Protein AF-A0A2N6DYD3-F1 (afdb_monomer)

Secondary structure (DSSP, 8-state):
---HHHHHHHTT-EEEETTTTEEE----TTHHHHHHHHTT--HHHHHHHHHHSTTHHHHHHHHHT-S-EEE--HHHHHHSPBSTT-----------THHHHHHHHH-

Sequence (107 aa):
MVVIGEALAKQGYCRISLRKNIVARIDVENWAEVLAQHFDKTLHEMFTAIRENPGLYEDLFRRDWSKDHLVVSLTTARTVPSSFQCTVGYEEKEANDFDSELVKVIE

Radius of gyration: 14.42 Å; Cα contacts (8 Å, |Δi|>4): 155; chains: 1; bounding box: 32×21×40 Å

Nearest PDB structures (foldseek):
  4d2w-assembly1_D  TM=6.574E-01  e=6.904E+00  Homo sapiens
  5mag-assembly1_A  TM=6.667E-01  e=9.515E+00  Homo sapiens
  5maf-assembly1_A  TM=6.445E-01  e=7.849E+00  Homo sapiens

Solvent-accessible surface area (backbone atoms only — not comparable to full-atom values): 5971 Å² total; per-residue (Å²): 138,84,66,61,18,57,56,39,36,74,46,48,28,18,25,73,35,94,85,72,18,29,31,20,18,42,73,47,85,60,49,61,53,57,49,9,63,72,70,77,42,53,60,68,57,36,53,50,50,40,68,76,39,61,9,52,57,46,32,49,40,29,71,78,66,36,81,53,61,47,82,49,54,66,74,42,38,68,55,22,51,58,19,74,63,30,65,70,59,58,54,75,74,74,93,55,78,57,63,70,54,55,59,66,71,74,107

Foldseek 3Di:
DDCQQVLCQVQQWAQLDLPQQKTFHQADPCLLVVVCVVVVHDSVVSVVVCVVQALPSRSVCRPPPTPGMDRDDSVSNVSHHHSRNDNRHDDDGPPDCVVVVVVVVVD

pLDDT: mean 82.95, std 14.62, range [38.28, 96.25]

Mean predicted aligned error: 6.75 Å

Structure (mmCIF, N/CA/C/O backbone):
data_AF-A0A2N6DYD3-F1
#
_entry.id   AF-A0A2N6DYD3-F1
#
loop_
_atom_site.group_PDB
_atom_site.id
_atom_site.type_symbol
_atom_site.label_atom_id
_atom_site.label_alt_id
_atom_site.label_comp_id
_atom_site.label_asym_id
_atom_site.label_entity_id
_atom_site.label_seq_id
_atom_site.pdbx_PDB_ins_code
_atom_site.Cartn_x
_atom_site.Cartn_y
_atom_site.Cartn_z
_atom_site.occupancy
_atom_site.B_iso_or_equiv
_atom_site.auth_seq_id
_atom_site.auth_comp_id
_atom_site.auth_asym_id
_atom_site.auth_atom_id
_atom_site.pdbx_PDB_model_num
ATOM 1 N N . MET A 1 1 ? 16.845 6.051 -20.475 1.00 44.31 1 MET A N 1
ATOM 2 C CA . MET A 1 1 ? 17.080 4.642 -20.079 1.00 44.31 1 MET A CA 1
ATOM 3 C C . MET A 1 1 ? 17.497 4.665 -18.607 1.00 44.31 1 MET A C 1
ATOM 5 O O . MET A 1 1 ? 18.553 5.209 -18.351 1.00 44.31 1 MET A O 1
ATOM 9 N N . VAL A 1 2 ? 16.751 4.277 -17.568 1.00 52.09 2 VAL A N 1
ATOM 10 C CA . VAL A 1 2 ? 15.476 3.567 -17.346 1.00 52.09 2 VAL A CA 1
ATOM 11 C C . VAL A 1 2 ? 14.560 4.517 -16.553 1.00 52.09 2 VAL A C 1
ATOM 13 O O . VAL A 1 2 ? 14.866 4.827 -15.411 1.00 52.09 2 VAL A O 1
ATOM 16 N N . VAL A 1 3 ? 13.467 4.993 -17.162 1.00 57.69 3 VAL A N 1
ATOM 17 C CA . VAL A 1 3 ? 12.541 6.008 -16.589 1.00 57.69 3 VAL A CA 1
ATOM 18 C C . VAL A 1 3 ? 11.225 5.368 -16.096 1.00 57.69 3 VAL A C 1
ATOM 20 O O . VAL A 1 3 ? 10.321 6.038 -15.616 1.00 57.69 3 VAL A O 1
ATOM 23 N N . ILE A 1 4 ? 11.116 4.037 -16.154 1.00 76.94 4 ILE A N 1
ATOM 24 C CA . ILE A 1 4 ? 9.862 3.327 -15.855 1.00 76.94 4 ILE A CA 1
ATOM 25 C C . ILE A 1 4 ? 9.533 3.364 -14.355 1.00 76.94 4 ILE A C 1
ATOM 27 O O . ILE A 1 4 ? 8.397 3.628 -13.983 1.00 76.94 4 ILE A O 1
ATOM 31 N N . GLY A 1 5 ? 10.514 3.135 -13.474 1.00 78.38 5 GLY A N 1
ATOM 32 C CA . GLY A 1 5 ? 10.239 3.088 -12.032 1.00 78.38 5 GLY A CA 1
ATOM 33 C C . GLY A 1 5 ? 9.886 4.446 -11.425 1.00 78.38 5 GLY A C 1
ATOM 34 O O . GLY A 1 5 ? 9.020 4.515 -10.563 1.00 78.38 5 GLY A O 1
ATOM 35 N N . GLU A 1 6 ? 10.480 5.535 -11.914 1.00 82.50 6 GLU A N 1
ATOM 36 C CA . GLU A 1 6 ? 10.101 6.889 -11.488 1.00 82.50 6 GLU A CA 1
ATOM 37 C C . GLU A 1 6 ? 8.680 7.244 -11.941 1.00 82.50 6 GLU A C 1
ATOM 39 O O . GLU A 1 6 ? 7.926 7.837 -11.174 1.00 82.50 6 GLU A O 1
ATOM 44 N N . ALA A 1 7 ? 8.289 6.850 -13.159 1.00 82.81 7 ALA A N 1
ATOM 45 C CA . ALA A 1 7 ? 6.924 7.038 -13.648 1.00 82.81 7 ALA A CA 1
ATOM 46 C C . ALA A 1 7 ? 5.907 6.246 -12.809 1.00 82.81 7 ALA A C 1
ATOM 48 O O . ALA A 1 7 ? 4.894 6.798 -12.391 1.00 82.81 7 ALA A O 1
ATOM 49 N N . LEU A 1 8 ? 6.216 4.986 -12.485 1.00 85.94 8 LEU A N 1
ATOM 50 C CA . LEU A 1 8 ? 5.402 4.161 -11.587 1.00 85.94 8 LEU A CA 1
ATOM 51 C C . LEU A 1 8 ? 5.299 4.780 -10.183 1.00 85.94 8 LEU A C 1
ATOM 53 O O . LEU A 1 8 ? 4.211 4.853 -9.620 1.00 85.94 8 LEU A O 1
ATOM 57 N N . ALA A 1 9 ? 6.405 5.287 -9.634 1.00 86.19 9 ALA A N 1
ATOM 58 C CA . ALA A 1 9 ? 6.411 5.939 -8.326 1.00 86.19 9 ALA A CA 1
ATOM 59 C C . ALA A 1 9 ? 5.503 7.180 -8.286 1.00 86.19 9 ALA A C 1
ATOM 61 O O . ALA A 1 9 ? 4.795 7.383 -7.303 1.00 86.19 9 ALA A O 1
ATOM 62 N N . LYS A 1 10 ? 5.474 7.981 -9.362 1.00 84.38 10 LYS A N 1
ATOM 63 C CA . LYS A 1 10 ? 4.569 9.140 -9.485 1.00 84.38 10 LYS A CA 1
ATOM 64 C C . LYS A 1 10 ? 3.093 8.753 -9.496 1.00 84.38 10 LYS A C 1
ATOM 66 O O . LYS A 1 10 ? 2.266 9.541 -9.068 1.00 84.38 10 LYS A O 1
ATOM 71 N N . GLN A 1 11 ? 2.772 7.546 -9.949 1.00 83.88 11 GLN A N 1
ATOM 72 C CA . GLN A 1 11 ? 1.410 7.011 -9.926 1.00 83.88 11 GLN A CA 1
ATOM 73 C C . GLN A 1 11 ? 1.072 6.296 -8.605 1.00 83.88 11 GLN A C 1
ATOM 75 O O . GLN A 1 11 ? 0.062 5.603 -8.525 1.00 83.88 11 GLN A O 1
ATOM 80 N N . GLY A 1 12 ? 1.920 6.406 -7.578 1.00 87.50 12 GLY A N 1
ATOM 81 C CA . GLY A 1 12 ? 1.682 5.799 -6.267 1.00 87.50 12 GLY A CA 1
ATOM 82 C C . GLY A 1 12 ? 2.075 4.321 -6.159 1.00 87.50 12 GLY A C 1
ATOM 83 O O . GLY A 1 12 ? 1.832 3.701 -5.119 1.00 87.50 12 GLY A O 1
ATOM 84 N N . TYR A 1 13 ? 2.710 3.732 -7.182 1.00 90.81 13 TYR A N 1
ATOM 85 C CA . TYR A 1 13 ? 3.239 2.373 -7.062 1.00 90.81 13 TYR A CA 1
ATOM 86 C C . TYR A 1 13 ? 4.437 2.337 -6.117 1.00 90.81 13 TYR A C 1
ATOM 88 O O . TYR A 1 13 ? 5.381 3.121 -6.218 1.00 90.81 13 TYR A O 1
ATOM 96 N N . CYS A 1 14 ? 4.429 1.340 -5.244 1.00 91.69 14 CYS A N 1
ATOM 97 C CA . CYS A 1 14 ? 5.499 1.043 -4.313 1.00 91.69 14 CYS A CA 1
ATOM 98 C C . CYS A 1 14 ? 5.908 -0.425 -4.429 1.00 91.69 14 CYS A C 1
ATOM 100 O O . CYS A 1 14 ? 5.083 -1.313 -4.643 1.00 91.69 14 CYS A O 1
ATOM 102 N N . ARG A 1 15 ? 7.194 -0.719 -4.253 1.00 91.50 15 ARG A N 1
ATOM 103 C CA . ARG A 1 15 ? 7.713 -2.086 -4.261 1.00 91.50 15 ARG A CA 1
ATOM 104 C C . ARG A 1 15 ? 7.337 -2.812 -2.972 1.00 91.50 15 ARG A C 1
ATOM 106 O O . ARG A 1 15 ? 7.918 -2.527 -1.926 1.00 91.50 15 ARG A O 1
ATOM 113 N N . ILE A 1 16 ? 6.489 -3.834 -3.097 1.00 89.62 16 ILE A N 1
ATOM 114 C CA . ILE A 1 16 ? 6.040 -4.691 -1.985 1.00 89.62 16 ILE A CA 1
ATOM 115 C C . ILE A 1 16 ? 6.955 -5.890 -1.713 1.00 89.62 16 ILE A C 1
ATOM 117 O O . ILE A 1 16 ? 6.929 -6.484 -0.635 1.00 89.62 16 ILE A O 1
ATOM 121 N N . SER A 1 17 ? 7.802 -6.269 -2.676 1.00 78.81 17 SER A N 1
ATOM 122 C CA . SER A 1 17 ? 8.747 -7.373 -2.497 1.00 78.81 17 SER A CA 1
ATOM 123 C C . SER A 1 17 ? 10.061 -7.149 -3.232 1.00 78.81 17 SER A C 1
ATOM 125 O O . SER A 1 17 ? 10.092 -6.975 -4.448 1.00 78.81 17 SER A O 1
ATOM 127 N N . LEU A 1 18 ? 11.169 -7.266 -2.495 1.00 66.19 18 LEU A N 1
ATOM 128 C CA . LEU A 1 18 ? 12.525 -7.302 -3.054 1.00 66.19 18 LEU A CA 1
ATOM 129 C C . LEU A 1 18 ? 12.819 -8.577 -3.854 1.00 66.19 18 LEU A C 1
ATOM 131 O O . LEU A 1 18 ? 13.722 -8.575 -4.683 1.00 66.19 18 LEU A O 1
ATOM 135 N N . ARG A 1 19 ? 12.101 -9.674 -3.572 1.00 70.94 19 ARG A N 1
ATOM 136 C CA . ARG A 1 19 ? 12.358 -10.989 -4.182 1.00 70.94 19 ARG A CA 1
ATOM 137 C C . ARG A 1 19 ? 11.456 -11.278 -5.372 1.00 70.94 19 ARG A C 1
ATOM 139 O O . ARG A 1 19 ? 11.879 -11.974 -6.284 1.00 70.94 19 ARG A O 1
ATOM 146 N N . LYS A 1 20 ? 10.218 -10.778 -5.345 1.00 69.62 20 LYS A N 1
ATOM 147 C CA . LYS A 1 20 ? 9.213 -11.068 -6.376 1.00 69.62 20 LYS A CA 1
ATOM 148 C C . LYS A 1 20 ? 9.130 -9.998 -7.473 1.00 69.62 20 LYS A C 1
ATOM 150 O O . LYS A 1 20 ? 8.376 -10.182 -8.414 1.00 69.62 20 LYS A O 1
ATOM 155 N N . ASN A 1 21 ? 9.904 -8.910 -7.365 1.00 85.06 21 ASN A N 1
ATOM 156 C CA . ASN A 1 21 ? 9.878 -7.765 -8.289 1.00 85.06 21 ASN A CA 1
ATOM 157 C C . ASN A 1 21 ? 8.458 -7.223 -8.538 1.00 85.06 21 ASN A C 1
ATOM 159 O O . ASN A 1 21 ? 8.115 -6.850 -9.657 1.00 85.06 21 ASN A O 1
ATOM 163 N N . ILE A 1 22 ? 7.635 -7.207 -7.486 1.00 89.00 22 ILE A N 1
ATOM 164 C CA . ILE A 1 22 ? 6.248 -6.741 -7.553 1.00 89.00 22 ILE A CA 1
ATOM 165 C C . ILE A 1 22 ? 6.182 -5.317 -7.020 1.00 89.00 22 ILE A C 1
ATOM 167 O O . ILE A 1 22 ? 6.724 -5.020 -5.945 1.00 89.00 22 ILE A O 1
ATOM 171 N N . VAL A 1 23 ? 5.490 -4.467 -7.766 1.00 91.12 23 VAL A N 1
ATOM 172 C CA . VAL A 1 23 ? 5.098 -3.123 -7.352 1.00 91.12 23 VAL A CA 1
ATOM 173 C C . VAL A 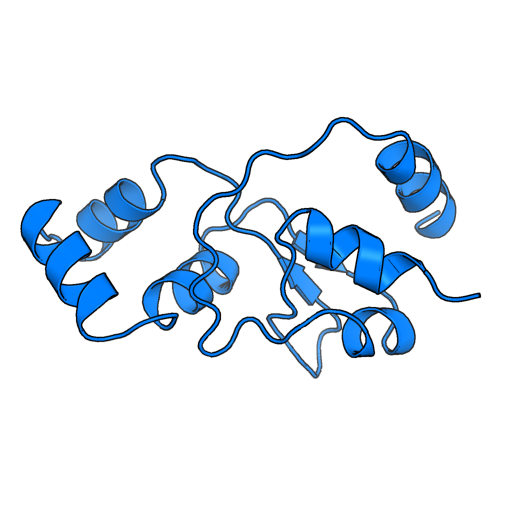1 23 ? 3.577 -3.043 -7.314 1.00 91.12 23 VAL A C 1
ATOM 175 O O . VAL A 1 23 ? 2.917 -3.633 -8.161 1.00 91.12 23 VAL A O 1
ATOM 178 N N . ALA A 1 24 ? 3.023 -2.359 -6.323 1.00 92.19 24 ALA A N 1
ATOM 179 C CA . ALA A 1 24 ? 1.583 -2.214 -6.138 1.00 92.19 24 ALA A CA 1
ATOM 180 C C . ALA A 1 24 ? 1.265 -0.823 -5.591 1.00 92.19 24 ALA A C 1
ATOM 182 O O . ALA A 1 24 ? 2.101 -0.213 -4.919 1.00 92.19 24 ALA A O 1
ATOM 183 N N . ARG A 1 25 ? 0.062 -0.329 -5.869 1.00 92.56 25 ARG A N 1
ATOM 184 C CA . ARG A 1 25 ? -0.468 0.932 -5.324 1.00 92.56 25 ARG A CA 1
ATOM 185 C C . ARG A 1 25 ? -1.628 0.655 -4.373 1.00 92.56 25 ARG A C 1
ATOM 187 O O . ARG A 1 25 ? -2.081 -0.480 -4.262 1.00 92.56 25 ARG A O 1
ATOM 194 N N . ILE A 1 26 ? -2.135 1.689 -3.718 1.00 93.88 26 ILE A N 1
ATOM 195 C CA . ILE A 1 26 ? -3.501 1.653 -3.190 1.00 93.88 26 ILE A CA 1
ATOM 196 C C . ILE A 1 26 ? -4.414 2.095 -4.337 1.00 93.88 26 ILE A C 1
ATOM 198 O O . ILE A 1 26 ? -4.227 3.170 -4.902 1.00 93.88 26 ILE A O 1
ATOM 202 N N . ASP A 1 27 ? -5.322 1.216 -4.741 1.00 91.00 27 ASP A N 1
ATOM 203 C CA . ASP A 1 27 ? -6.116 1.308 -5.973 1.00 91.00 27 ASP A CA 1
ATOM 204 C C . ASP A 1 27 ? -7.572 1.719 -5.737 1.00 91.00 27 ASP A C 1
ATOM 206 O O . ASP A 1 27 ? -8.316 1.926 -6.692 1.00 91.00 2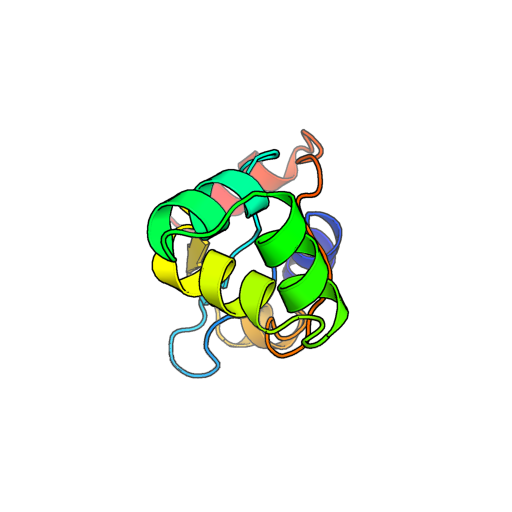7 ASP A O 1
ATOM 210 N N . VAL A 1 28 ? -7.979 1.870 -4.476 1.00 92.56 28 VAL A N 1
ATOM 211 C CA . VAL A 1 28 ? -9.335 2.275 -4.093 1.00 92.56 28 VAL A CA 1
ATOM 212 C C . VAL A 1 28 ? -9.314 3.400 -3.059 1.00 92.56 28 VAL A C 1
ATOM 214 O O . VAL A 1 28 ? -8.560 3.358 -2.086 1.00 92.56 28 VAL A O 1
ATOM 217 N N . GLU A 1 29 ? -10.177 4.399 -3.247 1.00 91.88 29 GLU A N 1
ATOM 218 C CA . GLU A 1 29 ? -10.300 5.561 -2.351 1.00 91.88 29 GLU A CA 1
ATOM 219 C C . GLU A 1 29 ? -10.687 5.160 -0.927 1.00 91.88 29 GLU A C 1
ATOM 221 O O . GLU A 1 29 ? -10.145 5.672 0.052 1.00 91.88 29 GLU A O 1
ATOM 226 N N . ASN A 1 30 ? -11.588 4.188 -0.803 1.00 93.31 30 ASN A N 1
ATOM 227 C CA . ASN A 1 30 ? -12.122 3.732 0.472 1.00 93.31 30 ASN A CA 1
ATOM 228 C C . ASN A 1 30 ? -11.286 2.618 1.129 1.00 93.31 30 ASN A C 1
ATOM 230 O O . ASN A 1 30 ? -11.801 1.845 1.936 1.00 93.31 30 ASN A O 1
ATOM 234 N N . TRP A 1 31 ? -9.988 2.530 0.824 1.00 94.81 31 TRP A N 1
ATOM 235 C CA . TRP A 1 31 ? -9.083 1.508 1.368 1.00 94.81 31 TRP A CA 1
ATOM 236 C C . TRP A 1 31 ? -9.102 1.437 2.905 1.00 94.81 31 TRP A C 1
ATOM 238 O O . TRP A 1 31 ? -9.087 0.348 3.478 1.00 94.81 31 TRP A O 1
ATOM 248 N N . ALA A 1 32 ? -9.205 2.583 3.587 1.00 93.62 32 ALA A N 1
ATOM 249 C CA . ALA A 1 32 ? -9.313 2.634 5.043 1.00 93.62 32 ALA A CA 1
ATOM 250 C C . ALA A 1 32 ? -10.618 1.996 5.553 1.00 93.62 32 ALA A C 1
ATOM 252 O O . ALA A 1 32 ? -10.619 1.372 6.612 1.00 93.62 32 ALA A O 1
ATOM 253 N N . GLU A 1 33 ? -11.715 2.094 4.795 1.00 94.31 33 GLU A N 1
ATOM 254 C CA . GLU A 1 33 ? -12.975 1.423 5.130 1.00 94.31 33 GLU A CA 1
ATOM 255 C C . GLU A 1 33 ? -12.865 -0.089 4.962 1.00 94.31 33 GLU A C 1
ATOM 257 O O . GLU A 1 33 ? -13.327 -0.838 5.821 1.00 94.31 33 GLU A O 1
ATOM 262 N N . VAL A 1 34 ? -12.200 -0.539 3.894 1.00 94.00 34 VAL A N 1
ATOM 263 C CA . VAL A 1 34 ? -11.925 -1.964 3.661 1.00 94.00 34 VAL A CA 1
ATOM 264 C C . VAL A 1 34 ? -11.114 -2.546 4.821 1.00 94.00 34 VAL A C 1
ATOM 266 O O . VAL A 1 34 ? -11.446 -3.615 5.335 1.00 94.00 34 VAL A O 1
ATOM 269 N N . LEU A 1 35 ? -10.089 -1.825 5.286 1.00 94.00 35 LEU A N 1
ATOM 270 C CA . LEU A 1 35 ? -9.303 -2.236 6.450 1.00 94.00 35 LEU A CA 1
ATOM 271 C C . LEU A 1 35 ? -10.134 -2.243 7.734 1.00 94.00 35 LEU A C 1
ATOM 273 O O . LEU A 1 35 ? -10.047 -3.196 8.504 1.00 94.00 35 LEU A O 1
ATOM 277 N N . ALA A 1 36 ? -10.953 -1.216 7.962 1.00 95.12 36 ALA A N 1
ATOM 278 C CA . ALA A 1 36 ? -11.813 -1.140 9.138 1.00 95.12 36 ALA A CA 1
ATOM 279 C C . ALA A 1 36 ? -12.778 -2.333 9.209 1.00 95.12 36 ALA A C 1
ATOM 281 O O . ALA A 1 36 ? -12.877 -2.980 10.248 1.00 95.12 36 ALA A O 1
ATOM 282 N N . GLN A 1 37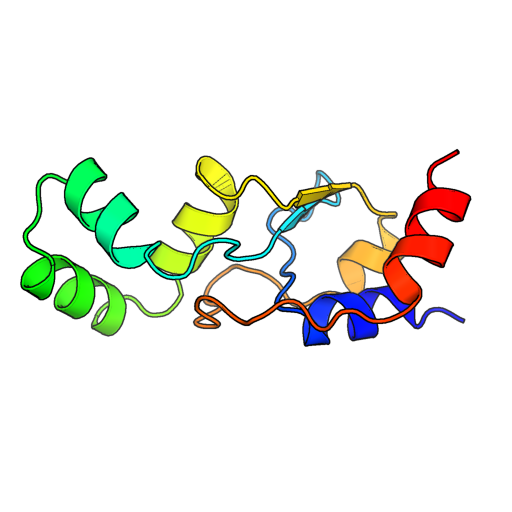 ? -13.406 -2.688 8.083 1.00 94.19 37 GLN A N 1
ATOM 283 C CA . GLN A 1 37 ? -14.261 -3.874 7.979 1.00 94.19 37 GLN A CA 1
ATOM 284 C C . GLN A 1 37 ? -13.482 -5.168 8.237 1.00 94.19 37 GLN A C 1
ATOM 286 O O . GLN A 1 37 ? -13.979 -6.054 8.926 1.00 94.19 37 GLN A O 1
ATOM 291 N N . HIS A 1 38 ? -12.260 -5.286 7.711 1.00 94.00 38 HIS A N 1
ATOM 292 C CA . HIS A 1 38 ? -11.440 -6.481 7.901 1.00 94.00 38 HIS A CA 1
ATOM 293 C C . HIS A 1 38 ? -11.000 -6.680 9.359 1.00 94.00 38 HIS A C 1
ATOM 295 O O . HIS A 1 38 ? -10.990 -7.805 9.853 1.00 94.00 38 HIS A O 1
ATOM 301 N N . PHE A 1 39 ? -10.646 -5.594 10.046 1.00 93.75 39 PHE A N 1
ATOM 302 C CA . PHE A 1 39 ? -10.188 -5.625 11.435 1.00 93.75 39 PHE A CA 1
ATOM 303 C C . PHE A 1 39 ? -11.317 -5.523 12.468 1.00 93.75 39 PHE A C 1
ATOM 305 O O . PHE A 1 39 ? -11.010 -5.452 13.657 1.00 93.75 39 PHE A O 1
ATOM 312 N N . ASP A 1 40 ? -12.582 -5.512 12.032 1.00 95.06 40 ASP A N 1
ATOM 313 C CA . ASP A 1 40 ? -13.762 -5.300 12.882 1.00 95.06 40 ASP A CA 1
ATOM 314 C C . ASP A 1 40 ? -13.626 -4.039 13.758 1.00 95.06 40 ASP A C 1
ATOM 316 O O . ASP A 1 40 ? -13.835 -4.041 14.971 1.00 95.06 40 ASP A O 1
ATOM 320 N N . LYS A 1 41 ? -13.184 -2.947 13.124 1.00 93.69 41 LYS A N 1
ATOM 321 C CA . LYS A 1 41 ? -12.989 -1.630 13.736 1.00 93.69 41 LYS A CA 1
ATOM 322 C C . LYS A 1 41 ? -13.950 -0.620 13.138 1.00 93.69 41 LYS A C 1
ATOM 324 O O . LYS A 1 41 ? -14.322 -0.687 11.967 1.00 93.69 41 LYS A O 1
ATOM 329 N N . THR A 1 42 ? -14.287 0.399 13.916 1.00 96.25 42 THR A N 1
ATOM 330 C CA . THR A 1 42 ? -14.914 1.600 13.362 1.00 96.25 42 THR A CA 1
ATOM 331 C C . THR A 1 42 ? -13.923 2.361 12.473 1.00 96.25 42 THR A C 1
ATOM 333 O O . THR A 1 42 ? -12.705 2.277 12.651 1.00 96.25 42 THR A O 1
ATOM 336 N N . LEU A 1 43 ? -14.430 3.175 11.539 1.00 94.69 43 LEU A N 1
ATOM 337 C CA . LEU A 1 43 ? -13.571 4.028 10.702 1.00 94.69 43 LEU A CA 1
ATOM 338 C C . LEU A 1 43 ? -12.671 4.943 11.541 1.00 94.69 43 LEU A C 1
ATOM 340 O O . LEU A 1 43 ? -11.505 5.144 11.212 1.00 94.69 43 LEU A O 1
ATOM 344 N N . HIS A 1 44 ? -13.191 5.465 12.653 1.00 95.38 44 HIS A N 1
ATOM 345 C CA . HIS A 1 44 ? -12.436 6.341 13.544 1.00 95.38 44 HIS A CA 1
ATOM 346 C C . HIS A 1 44 ? -11.247 5.624 14.201 1.00 95.38 44 HIS A C 1
ATOM 348 O O . HIS A 1 44 ? -10.129 6.147 14.211 1.00 95.38 44 HIS A O 1
ATOM 354 N N . GLU A 1 45 ? -11.461 4.407 14.705 1.00 95.75 45 GLU A N 1
ATOM 355 C CA . GLU A 1 45 ? -10.394 3.575 15.273 1.00 95.75 45 GLU A CA 1
ATOM 356 C C . GLU A 1 45 ? -9.364 3.191 14.212 1.00 95.75 45 GLU A C 1
ATOM 358 O O . GLU A 1 45 ? -8.166 3.177 14.492 1.00 95.75 45 GLU A O 1
ATOM 363 N N . MET A 1 46 ? -9.813 2.927 12.983 1.00 95.38 46 MET A N 1
ATOM 364 C CA . MET A 1 46 ? -8.919 2.613 11.877 1.00 95.38 46 MET A CA 1
ATOM 365 C C . MET A 1 46 ? -8.018 3.800 11.518 1.00 95.38 46 MET A C 1
ATOM 367 O O . MET A 1 46 ? -6.802 3.637 11.445 1.00 95.38 46 MET A O 1
ATOM 371 N N . PHE A 1 47 ? -8.569 5.010 11.380 1.00 93.69 47 PHE A N 1
ATOM 372 C CA . PHE A 1 47 ? -7.765 6.216 11.145 1.00 93.69 47 PHE A CA 1
ATOM 373 C C . PHE A 1 47 ? -6.810 6.523 12.300 1.00 93.69 47 PHE A C 1
ATOM 375 O O . PHE A 1 47 ? -5.682 6.959 12.065 1.00 93.69 47 PHE A O 1
ATOM 382 N N . THR A 1 48 ? -7.231 6.266 13.540 1.00 95.44 48 THR A N 1
ATOM 383 C CA . THR A 1 48 ? -6.362 6.406 14.717 1.00 95.44 48 THR A CA 1
ATOM 384 C C . THR A 1 48 ? -5.180 5.447 14.620 1.00 95.44 48 THR A C 1
ATOM 386 O O . THR A 1 48 ? -4.031 5.870 14.723 1.00 95.44 48 THR A O 1
ATOM 389 N N . ALA A 1 49 ? -5.444 4.181 14.300 1.00 94.06 49 ALA A N 1
ATOM 390 C CA . ALA A 1 49 ? -4.411 3.169 14.149 1.00 94.06 49 ALA A CA 1
ATOM 391 C C . ALA A 1 49 ? -3.441 3.476 12.992 1.00 94.06 49 ALA A C 1
ATOM 393 O O . ALA A 1 49 ? -2.230 3.328 13.169 1.00 94.06 49 ALA A O 1
ATOM 394 N N . ILE A 1 50 ? -3.953 3.938 11.840 1.00 92.75 50 ILE A N 1
ATOM 395 C CA . ILE A 1 50 ? -3.146 4.387 10.688 1.00 92.75 50 ILE A CA 1
ATOM 396 C C . ILE A 1 50 ? -2.209 5.518 11.108 1.00 92.75 50 ILE A C 1
ATOM 398 O O . ILE A 1 50 ? -1.014 5.482 10.823 1.00 92.75 50 ILE A O 1
ATOM 402 N N . ARG A 1 51 ? -2.732 6.500 11.844 1.00 91.25 51 ARG A N 1
ATOM 403 C CA . ARG A 1 51 ? -1.945 7.636 12.326 1.00 91.25 51 ARG A CA 1
ATOM 404 C C . ARG A 1 51 ? -0.863 7.223 13.328 1.00 91.25 51 ARG A C 1
ATOM 406 O O . ARG A 1 51 ? 0.213 7.813 13.322 1.00 91.25 51 ARG A O 1
ATOM 413 N N . GLU A 1 52 ? -1.139 6.241 14.182 1.00 93.81 52 GLU A N 1
ATOM 414 C CA . GLU A 1 52 ? -0.171 5.709 15.151 1.00 93.81 52 GLU A CA 1
ATOM 415 C C . GLU A 1 52 ? 0.914 4.842 14.498 1.00 93.81 52 GLU A C 1
ATOM 417 O O . GLU A 1 52 ? 2.029 4.766 15.011 1.00 93.81 52 GLU A O 1
ATOM 422 N N . ASN A 1 53 ? 0.608 4.206 13.362 1.00 91.44 53 ASN A N 1
ATOM 423 C CA . ASN A 1 53 ? 1.507 3.292 12.655 1.00 91.44 53 ASN A CA 1
ATOM 424 C C . ASN A 1 53 ? 1.629 3.684 11.171 1.00 91.44 53 ASN A C 1
ATOM 426 O O . ASN A 1 53 ? 1.159 2.945 10.298 1.00 91.44 53 ASN A O 1
ATOM 430 N N . PRO A 1 54 ? 2.259 4.834 10.869 1.00 88.56 54 PRO A N 1
ATOM 431 C CA . PRO A 1 54 ? 2.331 5.362 9.513 1.00 88.56 54 PRO A CA 1
ATOM 432 C C . PRO A 1 54 ? 2.989 4.369 8.546 1.00 88.56 54 PRO A C 1
ATOM 434 O O . PRO A 1 54 ? 4.096 3.878 8.785 1.00 88.56 54 PRO A O 1
ATOM 437 N N . GLY A 1 55 ? 2.306 4.078 7.437 1.00 88.38 55 GLY A N 1
ATOM 438 C CA . GLY A 1 55 ? 2.799 3.223 6.361 1.00 88.38 55 GLY A CA 1
ATOM 439 C C . GLY A 1 55 ? 2.671 1.719 6.618 1.00 88.38 55 GLY A C 1
ATOM 440 O O . GLY A 1 55 ? 2.918 0.939 5.698 1.00 88.38 55 GLY A O 1
ATOM 441 N N . LEU A 1 56 ? 2.300 1.287 7.830 1.00 91.31 56 LEU A N 1
ATOM 442 C CA . LEU A 1 56 ? 2.082 -0.130 8.144 1.00 91.31 56 LEU A CA 1
ATOM 443 C C . LEU A 1 56 ? 0.828 -0.656 7.445 1.00 91.31 56 LEU A C 1
ATOM 445 O O . LEU A 1 56 ? 0.866 -1.686 6.774 1.00 91.31 56 LEU A O 1
ATOM 449 N N . TYR A 1 57 ? -0.285 0.051 7.618 1.00 93.19 57 TYR A N 1
ATOM 450 C CA . TYR A 1 57 ? -1.586 -0.366 7.105 1.00 93.19 57 TYR A CA 1
ATOM 451 C C . TYR A 1 57 ? -1.686 -0.175 5.592 1.00 93.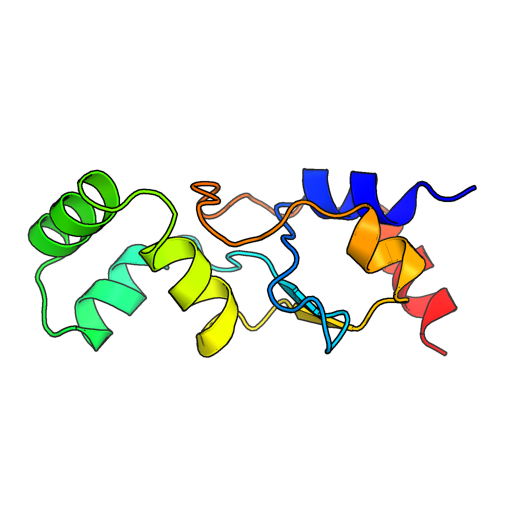19 57 TYR A C 1
ATOM 453 O O . TYR A 1 57 ? -2.325 -0.964 4.906 1.00 93.19 57 TYR A O 1
ATOM 461 N N . GLU A 1 58 ? -0.988 0.819 5.060 1.00 93.88 58 GLU A N 1
ATOM 462 C CA . GLU A 1 58 ? -0.810 1.051 3.636 1.00 93.88 58 GLU A CA 1
ATOM 463 C C . GLU A 1 58 ? 0.018 -0.070 2.995 1.00 93.88 58 GLU A C 1
ATOM 465 O O . GLU A 1 58 ? -0.334 -0.565 1.927 1.00 93.88 58 GLU A O 1
ATOM 470 N N . ASP A 1 59 ? 1.125 -0.498 3.618 1.00 91.94 59 ASP A N 1
ATOM 471 C CA . ASP A 1 59 ? 1.909 -1.646 3.133 1.00 91.94 59 ASP A CA 1
ATOM 472 C C . ASP A 1 59 ? 1.079 -2.934 3.154 1.00 91.94 59 ASP A C 1
ATOM 474 O O . ASP A 1 59 ? 1.084 -3.687 2.181 1.00 91.94 59 ASP A O 1
ATOM 478 N N . LEU A 1 60 ? 0.324 -3.152 4.232 1.00 91.69 60 LEU A N 1
ATOM 479 C CA . LEU A 1 60 ? -0.599 -4.276 4.368 1.00 91.69 60 LEU A CA 1
ATOM 480 C C . LEU A 1 60 ? -1.659 -4.257 3.252 1.00 91.69 60 LEU A C 1
ATOM 482 O O . LEU A 1 60 ? -1.837 -5.252 2.551 1.00 91.69 60 LEU A O 1
ATOM 486 N N . PHE A 1 61 ? -2.286 -3.100 3.011 1.00 94.00 61 PHE A N 1
ATOM 487 C CA . PHE A 1 61 ? -3.269 -2.938 1.942 1.00 94.00 61 PHE A CA 1
ATOM 488 C C . PHE A 1 61 ? -2.689 -3.287 0.566 1.00 94.00 61 PHE A C 1
ATOM 490 O O . PHE A 1 61 ? -3.257 -4.097 -0.169 1.00 94.00 61 PHE A O 1
ATOM 497 N N . ARG A 1 62 ? -1.518 -2.727 0.233 1.00 92.62 62 ARG A N 1
ATOM 498 C CA . ARG A 1 62 ? -0.838 -2.968 -1.052 1.00 92.62 62 ARG A CA 1
ATOM 499 C C . ARG A 1 62 ? -0.475 -4.435 -1.285 1.00 92.62 62 ARG A C 1
ATOM 501 O O . ARG A 1 62 ? -0.356 -4.845 -2.434 1.00 92.62 62 ARG A O 1
ATOM 508 N N . ARG A 1 63 ? -0.239 -5.210 -0.225 1.00 89.12 63 ARG A N 1
ATOM 509 C CA . ARG A 1 63 ? 0.164 -6.621 -0.322 1.00 89.12 63 ARG A CA 1
ATOM 510 C C . ARG A 1 63 ? -1.010 -7.568 -0.489 1.00 89.12 63 ARG A C 1
ATOM 512 O O . ARG A 1 63 ? -0.898 -8.509 -1.271 1.00 89.12 63 ARG A O 1
ATOM 519 N N . ASP A 1 64 ? -2.082 -7.314 0.252 1.00 89.56 64 ASP A N 1
ATOM 520 C CA . ASP A 1 64 ? -3.129 -8.312 0.461 1.00 89.56 64 ASP A CA 1
ATOM 521 C C . ASP A 1 64 ? -4.447 -7.953 -0.246 1.00 89.56 64 ASP A C 1
ATOM 523 O O . ASP A 1 64 ? -5.201 -8.858 -0.606 1.00 89.56 64 ASP A O 1
ATOM 527 N N . TRP A 1 65 ? -4.719 -6.664 -0.497 1.00 91.62 65 TRP A N 1
ATOM 528 C CA . TRP A 1 65 ? -5.998 -6.211 -1.072 1.00 91.62 65 TRP A CA 1
ATOM 529 C C . TRP A 1 65 ? -5.891 -5.432 -2.375 1.00 91.62 65 TRP A C 1
ATOM 531 O O . TRP A 1 65 ? -6.865 -5.413 -3.129 1.00 91.62 65 TRP A O 1
ATOM 541 N N . SER A 1 66 ? -4.742 -4.819 -2.661 1.00 90.94 66 SER A N 1
ATOM 542 C CA . SER A 1 66 ? -4.557 -4.110 -3.924 1.00 90.94 66 SER A CA 1
ATOM 543 C C . SER A 1 66 ? -4.686 -5.057 -5.113 1.00 90.94 66 SER A C 1
ATOM 545 O O . SER A 1 66 ? -3.991 -6.075 -5.207 1.00 90.94 66 SER A O 1
ATOM 547 N N . LYS A 1 67 ? -5.575 -4.715 -6.046 1.00 90.12 67 LYS A N 1
ATOM 548 C CA . LYS A 1 67 ? -5.717 -5.442 -7.312 1.00 90.12 67 LYS A CA 1
ATOM 549 C C . LYS A 1 67 ? -4.804 -4.870 -8.386 1.00 90.12 67 LYS A C 1
ATOM 551 O O . LYS A 1 67 ? -4.467 -5.588 -9.324 1.00 90.12 67 LYS A O 1
ATOM 556 N N . ASP A 1 68 ? -4.365 -3.627 -8.224 1.00 90.38 68 ASP A N 1
ATOM 557 C CA . ASP A 1 68 ? -3.410 -2.976 -9.112 1.00 90.38 68 ASP A CA 1
ATOM 558 C C . ASP A 1 68 ? -1.961 -3.245 -8.671 1.00 90.38 68 ASP A C 1
ATOM 560 O O . ASP A 1 68 ? -1.326 -2.480 -7.930 1.00 90.38 68 ASP A O 1
ATOM 564 N N . HIS A 1 69 ? -1.445 -4.380 -9.143 1.00 90.12 69 HIS A N 1
ATOM 565 C CA . HIS A 1 69 ? -0.055 -4.782 -8.988 1.00 90.12 69 HIS A CA 1
ATOM 566 C C . HIS A 1 69 ? 0.567 -5.146 -10.335 1.00 90.12 69 HIS A C 1
ATOM 568 O O . HIS A 1 69 ? -0.068 -5.729 -11.211 1.00 90.12 69 HIS A O 1
ATOM 574 N N . LEU A 1 70 ? 1.857 -4.849 -10.474 1.00 88.69 70 LEU A N 1
ATOM 575 C CA . LEU A 1 70 ? 2.641 -5.124 -11.669 1.00 88.69 70 LEU A CA 1
ATOM 576 C C . LEU A 1 70 ? 3.867 -5.956 -11.303 1.00 88.69 70 LEU A C 1
ATOM 578 O O . LEU A 1 70 ? 4.589 -5.657 -10.345 1.00 88.69 70 LEU A O 1
ATOM 582 N N . VAL A 1 71 ? 4.129 -6.986 -12.103 1.00 88.50 71 VAL A N 1
ATOM 583 C CA . VAL A 1 71 ? 5.405 -7.704 -12.082 1.00 88.50 71 VAL A CA 1
ATOM 584 C C . VAL A 1 71 ? 6.338 -6.994 -13.050 1.00 88.50 71 VAL A C 1
ATOM 586 O O . VAL A 1 71 ? 6.064 -6.918 -14.243 1.00 88.50 71 VAL A O 1
ATOM 589 N N . VAL A 1 72 ? 7.440 -6.455 -12.538 1.00 84.88 72 VAL A N 1
ATOM 590 C CA . VAL A 1 72 ? 8.410 -5.697 -13.337 1.00 84.88 72 VAL A CA 1
ATOM 591 C C . VAL A 1 72 ? 9.786 -6.361 -13.301 1.00 84.88 72 VAL A C 1
ATOM 593 O O . VAL A 1 72 ? 10.042 -7.284 -12.528 1.00 84.88 72 VAL A O 1
ATOM 596 N N . SER A 1 73 ? 10.718 -5.889 -14.132 1.00 85.75 73 SER A N 1
ATOM 597 C CA . SER A 1 73 ? 12.113 -6.336 -14.048 1.00 85.75 73 SER A CA 1
ATOM 598 C C . SER A 1 73 ? 12.736 -5.980 -12.687 1.00 85.75 73 SER A C 1
ATOM 600 O O . SER A 1 73 ? 12.365 -4.981 -12.066 1.00 85.75 73 SER A O 1
ATOM 602 N N . LEU A 1 74 ? 13.747 -6.738 -12.242 1.00 83.38 74 LEU A N 1
ATOM 603 C CA . LEU A 1 74 ? 14.492 -6.426 -11.011 1.00 83.38 74 LEU A CA 1
ATOM 604 C C . LEU A 1 74 ? 15.094 -5.010 -11.045 1.00 83.38 74 LEU A C 1
ATOM 606 O O . LEU A 1 74 ? 15.112 -4.317 -10.028 1.00 83.38 74 LEU A O 1
ATOM 610 N N . THR A 1 75 ? 15.573 -4.572 -12.210 1.00 84.81 75 THR A N 1
ATOM 611 C CA . THR A 1 75 ? 16.144 -3.233 -12.403 1.00 84.81 75 THR A CA 1
ATOM 612 C C . THR A 1 75 ? 15.087 -2.150 -12.195 1.00 84.81 75 THR A C 1
ATOM 614 O O . THR A 1 75 ? 15.343 -1.194 -11.469 1.00 84.81 75 THR A O 1
ATOM 617 N N . THR A 1 76 ? 13.884 -2.328 -12.748 1.00 84.44 76 THR A N 1
ATOM 618 C CA . THR A 1 76 ? 12.752 -1.406 -12.558 1.00 84.44 76 THR A CA 1
ATOM 619 C C . THR A 1 76 ? 12.250 -1.423 -11.115 1.00 84.44 76 THR A C 1
ATOM 621 O O . THR A 1 76 ? 12.066 -0.375 -10.511 1.00 84.44 76 THR A O 1
ATOM 624 N N . ALA A 1 77 ? 12.093 -2.601 -10.504 1.00 85.56 77 ALA A N 1
ATOM 625 C CA . ALA A 1 77 ? 11.676 -2.711 -9.105 1.00 85.56 77 ALA A CA 1
ATOM 626 C C . ALA A 1 77 ? 12.650 -1.998 -8.149 1.00 85.56 77 ALA A C 1
ATOM 628 O O . ALA A 1 77 ? 12.262 -1.541 -7.076 1.00 85.56 77 ALA A O 1
ATOM 629 N N . ARG A 1 78 ? 13.938 -1.908 -8.499 1.00 85.19 78 ARG A N 1
ATOM 630 C CA . ARG A 1 78 ? 14.942 -1.199 -7.692 1.00 85.19 78 ARG A CA 1
ATOM 631 C C . ARG A 1 78 ? 14.840 0.320 -7.768 1.00 85.19 78 ARG A C 1
ATOM 633 O O . ARG A 1 78 ? 15.330 0.960 -6.843 1.00 85.19 78 ARG A O 1
ATOM 640 N N . THR A 1 79 ? 14.212 0.872 -8.804 1.00 87.25 79 THR A N 1
ATOM 641 C CA . THR A 1 79 ? 14.013 2.320 -8.954 1.00 87.25 79 THR A CA 1
ATOM 642 C C . THR A 1 79 ? 12.673 2.812 -8.398 1.00 87.25 79 THR A C 1
ATOM 644 O O . THR A 1 79 ? 12.505 4.012 -8.219 1.00 87.25 79 THR A O 1
ATOM 647 N N . VAL A 1 80 ? 11.746 1.907 -8.061 1.00 88.75 80 VAL A N 1
ATOM 648 C CA . VAL A 1 80 ? 10.486 2.220 -7.362 1.00 88.75 80 VAL A CA 1
ATOM 649 C C . VAL A 1 80 ? 10.720 2.247 -5.838 1.00 88.75 80 VAL A C 1
ATOM 651 O O . VAL A 1 80 ? 11.411 1.358 -5.319 1.00 88.75 80 VAL A O 1
ATOM 654 N N . PRO A 1 81 ? 10.159 3.223 -5.091 1.00 89.62 81 PRO A N 1
ATOM 655 C CA . PRO A 1 81 ? 10.286 3.286 -3.636 1.00 89.62 81 PRO A CA 1
ATOM 656 C C . PRO A 1 81 ? 9.706 2.038 -2.963 1.00 89.62 81 PRO A C 1
ATOM 658 O O . PRO A 1 81 ? 8.789 1.396 -3.470 1.00 89.62 81 PRO A O 1
ATOM 661 N N . SER A 1 82 ? 10.253 1.672 -1.805 1.00 90.06 82 SER A N 1
ATOM 662 C CA . SER A 1 82 ? 9.732 0.561 -1.001 1.00 90.06 82 SER A CA 1
ATOM 663 C C . SER A 1 82 ? 8.352 0.905 -0.438 1.00 90.06 82 SER A C 1
ATOM 665 O O . SER A 1 82 ? 8.148 2.029 0.007 1.00 90.06 82 SER A O 1
ATOM 667 N N . SER A 1 83 ? 7.434 -0.061 -0.397 1.00 89.81 83 SER A N 1
ATOM 668 C CA . SER A 1 83 ? 6.126 0.111 0.257 1.00 89.81 83 SER A CA 1
ATOM 669 C C . SER A 1 83 ? 6.220 0.140 1.782 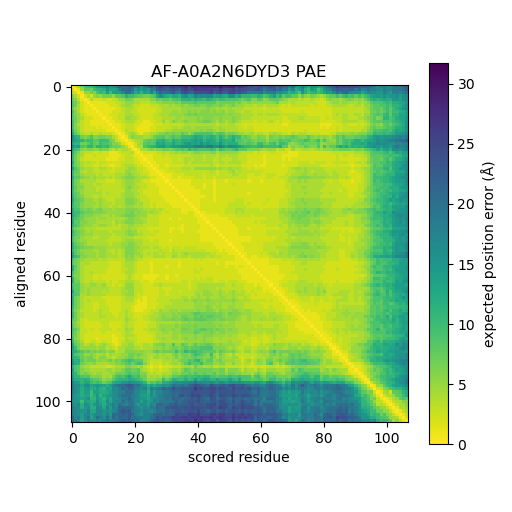1.00 89.81 83 SER A C 1
ATOM 671 O O . SER A 1 83 ? 5.362 0.712 2.446 1.00 89.81 83 SER A O 1
ATOM 673 N N . PHE A 1 84 ? 7.270 -0.462 2.342 1.00 85.19 84 PHE A N 1
ATOM 674 C CA . PHE A 1 84 ? 7.510 -0.466 3.781 1.00 85.19 84 PHE A CA 1
ATOM 675 C C . PHE A 1 84 ? 7.624 0.964 4.323 1.00 85.19 84 PHE A C 1
ATOM 677 O O . PHE A 1 84 ? 8.457 1.728 3.837 1.00 85.19 84 PHE A O 1
ATOM 684 N N . GLN A 1 85 ? 6.801 1.298 5.32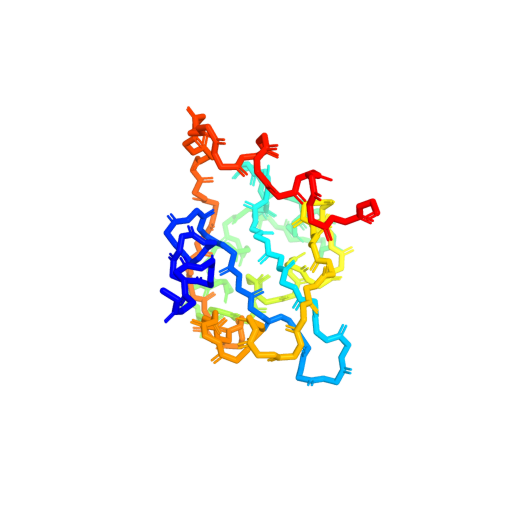4 1.00 80.81 85 GLN A N 1
ATOM 685 C CA . GLN A 1 85 ? 6.672 2.650 5.897 1.00 80.81 85 GLN A CA 1
ATOM 686 C C . GLN A 1 85 ? 6.245 3.727 4.882 1.00 80.81 85 GLN A C 1
ATOM 688 O O . GLN A 1 85 ? 6.397 4.921 5.133 1.00 80.81 85 GLN A O 1
ATOM 693 N N . CYS A 1 86 ? 5.689 3.331 3.734 1.00 85.12 86 CYS A N 1
ATOM 694 C CA . CYS A 1 86 ? 5.177 4.269 2.750 1.00 85.12 86 CYS A CA 1
ATOM 695 C C . CYS A 1 86 ? 3.746 4.677 3.105 1.00 85.12 86 CYS A C 1
ATOM 697 O O . CYS A 1 86 ? 2.804 3.907 2.900 1.00 85.12 86 CYS A O 1
ATOM 699 N N . THR A 1 87 ? 3.596 5.913 3.576 1.00 85.94 87 THR A N 1
ATOM 700 C CA . THR A 1 87 ? 2.325 6.541 3.974 1.00 85.94 87 THR A CA 1
ATOM 701 C C . THR A 1 87 ? 1.510 7.079 2.801 1.00 85.94 87 THR A C 1
ATOM 703 O O . THR A 1 87 ? 0.542 7.807 3.003 1.00 85.94 87 THR A O 1
ATOM 706 N N . VAL A 1 88 ? 1.942 6.823 1.563 1.00 78.50 88 VAL A N 1
ATOM 707 C CA . VAL A 1 88 ? 1.215 7.264 0.371 1.00 78.50 88 VAL A CA 1
ATOM 708 C C . VAL A 1 88 ? -0.093 6.477 0.327 1.00 78.50 88 VAL A C 1
ATOM 710 O O . VAL A 1 88 ? -0.075 5.265 0.120 1.00 78.50 88 VAL A O 1
ATOM 713 N N . GLY A 1 89 ? -1.202 7.149 0.624 1.00 86.25 89 GLY A N 1
ATOM 714 C CA . GLY A 1 89 ? -2.536 6.559 0.637 1.00 86.25 89 GLY A CA 1
ATOM 715 C C . GLY A 1 89 ? -3.006 6.173 -0.768 1.00 86.25 89 GLY A C 1
ATOM 716 O O . GLY A 1 89 ? -2.218 5.818 -1.646 1.00 86.25 89 GLY A O 1
ATOM 717 N N . TYR A 1 90 ? -4.314 6.261 -0.990 1.00 88.00 90 TYR A N 1
ATOM 718 C CA . TYR A 1 90 ? -4.831 6.288 -2.351 1.00 88.00 90 TYR A CA 1
ATOM 719 C C . TYR A 1 90 ? -4.366 7.568 -3.052 1.00 88.00 90 TYR A C 1
ATOM 721 O O . TYR A 1 90 ? -4.526 8.665 -2.521 1.00 88.00 90 TYR A O 1
ATOM 729 N N . GLU A 1 91 ? -3.825 7.400 -4.248 1.00 84.69 91 GLU A N 1
ATOM 730 C CA . GLU A 1 91 ? -3.588 8.471 -5.214 1.00 84.69 91 GLU A CA 1
ATOM 731 C C . GLU A 1 91 ? -4.469 8.177 -6.426 1.00 84.69 91 GLU A C 1
ATOM 733 O O . GLU A 1 91 ? -4.770 7.010 -6.686 1.00 84.69 91 GLU A O 1
ATOM 738 N N . GLU A 1 92 ? -4.876 9.184 -7.190 1.00 79.62 92 GLU A N 1
ATOM 739 C CA . GLU A 1 92 ? -5.599 8.945 -8.441 1.00 79.62 92 GLU A CA 1
ATOM 740 C C . GLU A 1 92 ? -4.615 8.475 -9.5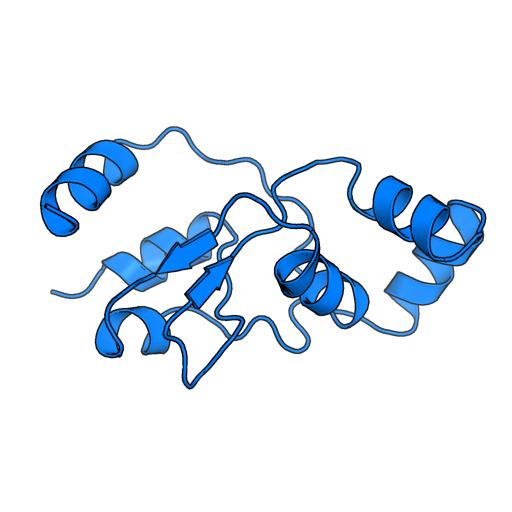25 1.00 79.62 92 GLU A C 1
ATOM 742 O O . GLU A 1 92 ? -3.441 8.858 -9.548 1.00 79.62 92 GLU A O 1
ATOM 747 N N . LYS A 1 93 ? -5.034 7.564 -10.410 1.00 77.06 93 LYS A N 1
ATOM 748 C CA . LYS A 1 93 ? -4.179 7.154 -11.530 1.00 77.06 93 LYS A CA 1
ATOM 749 C C . LYS A 1 93 ? -4.279 8.212 -12.622 1.00 77.06 93 LYS A C 1
ATOM 751 O O . LYS A 1 93 ? -5.307 8.312 -13.282 1.00 77.06 93 LYS A O 1
ATOM 756 N N . GLU A 1 94 ? -3.204 8.966 -12.849 1.00 72.12 94 GLU A N 1
ATOM 757 C CA . GLU A 1 94 ? -3.126 9.817 -14.036 1.00 72.12 94 GLU A CA 1
ATOM 758 C C . GLU A 1 94 ? -3.264 8.945 -15.292 1.00 72.12 94 GLU A C 1
ATOM 760 O O . GLU A 1 94 ? -2.477 8.017 -15.506 1.00 72.12 94 GLU A O 1
ATOM 765 N N . ALA A 1 95 ? -4.260 9.250 -16.126 1.00 63.41 95 ALA A N 1
ATOM 766 C CA . ALA A 1 95 ? -4.447 8.635 -17.433 1.00 63.41 95 ALA A CA 1
ATOM 767 C C . ALA A 1 95 ? -3.354 9.128 -18.397 1.00 63.41 95 ALA A C 1
ATOM 769 O O . ALA A 1 95 ? -3.591 9.974 -19.253 1.00 63.41 95 ALA A O 1
ATOM 770 N N . ASN A 1 96 ? -2.130 8.638 -18.220 1.00 56.88 96 ASN A N 1
ATOM 771 C CA . ASN A 1 96 ? -1.012 8.916 -19.113 1.00 56.88 96 ASN A CA 1
ATOM 772 C C . ASN A 1 96 ? -0.781 7.728 -20.058 1.00 56.88 96 ASN A C 1
ATOM 774 O O . ASN A 1 96 ? -0.917 6.572 -19.660 1.00 56.88 96 ASN A O 1
ATOM 778 N N . ASP A 1 97 ? -0.325 8.026 -21.280 1.00 51.09 97 ASP A N 1
ATOM 779 C CA . ASP A 1 97 ? 0.046 7.103 -22.378 1.00 51.09 97 ASP A CA 1
ATOM 780 C C . ASP A 1 97 ? 1.063 5.990 -22.008 1.00 51.09 97 ASP A C 1
ATOM 782 O O . ASP A 1 97 ? 1.433 5.160 -22.837 1.00 51.09 97 ASP A O 1
ATOM 786 N N . PHE A 1 98 ? 1.529 5.954 -20.757 1.00 58.00 98 PHE A N 1
ATOM 787 C CA . PHE A 1 98 ? 2.463 4.967 -20.219 1.00 58.00 98 PHE A CA 1
ATOM 788 C C . PHE A 1 98 ? 1.871 3.558 -20.117 1.00 58.00 98 PHE A C 1
ATOM 790 O O . PHE A 1 98 ? 2.614 2.589 -20.277 1.00 58.00 98 PHE A O 1
ATOM 797 N N . ASP A 1 99 ? 0.561 3.424 -19.883 1.00 54.22 99 ASP A N 1
ATOM 798 C CA . ASP A 1 99 ? -0.102 2.111 -19.873 1.00 54.22 99 ASP A CA 1
ATOM 799 C C . ASP A 1 99 ? 0.045 1.422 -21.247 1.00 54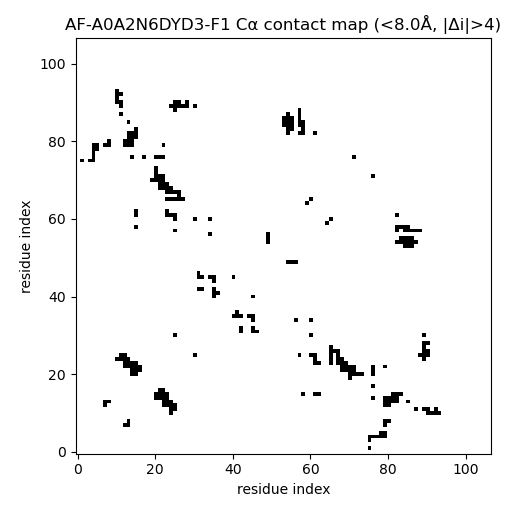.22 99 ASP A C 1
ATOM 801 O O . ASP A 1 99 ? 0.304 0.221 -21.323 1.00 54.22 99 ASP A O 1
ATOM 805 N N . SER A 1 100 ? 0.008 2.201 -22.334 1.00 52.12 100 SER A N 1
ATOM 806 C CA . SER A 1 100 ? 0.213 1.756 -23.719 1.00 52.12 100 SER A CA 1
ATOM 807 C C . SER A 1 100 ? 1.622 1.203 -23.975 1.00 52.12 100 SER A C 1
ATOM 809 O O . SER A 1 100 ? 1.799 0.295 -24.791 1.00 52.12 100 SER A O 1
ATOM 811 N N . GLU A 1 101 ? 2.641 1.763 -23.315 1.00 51.69 101 GLU A N 1
ATOM 812 C CA . GLU A 1 101 ? 4.038 1.324 -23.435 1.00 51.69 101 GLU A CA 1
ATOM 813 C C . GLU A 1 101 ? 4.372 0.162 -22.491 1.00 51.69 101 GLU A C 1
ATOM 815 O O . GLU A 1 101 ? 5.131 -0.725 -22.876 1.00 51.69 101 GLU A O 1
ATOM 820 N N . LEU A 1 102 ? 3.780 0.113 -21.291 1.00 54.34 102 LEU A N 1
ATOM 821 C CA . LEU A 1 102 ? 3.941 -1.000 -20.346 1.00 54.34 102 LEU A CA 1
ATOM 822 C C . LEU A 1 102 ? 3.387 -2.312 -20.909 1.00 54.34 102 LEU A C 1
ATOM 824 O O . LEU A 1 102 ? 4.054 -3.340 -20.809 1.00 54.34 102 LEU A O 1
ATOM 828 N N . VAL A 1 103 ? 2.219 -2.271 -21.560 1.00 50.03 103 VAL A N 1
ATOM 829 C CA . VAL A 1 103 ? 1.615 -3.449 -22.208 1.00 50.03 103 VAL A CA 1
ATOM 830 C C . VAL A 1 103 ? 2.524 -4.014 -23.308 1.00 50.03 103 VAL A C 1
ATOM 832 O O . VAL A 1 103 ? 2.663 -5.226 -23.416 1.00 50.03 103 VAL A O 1
ATOM 835 N N . LYS A 1 104 ? 3.238 -3.162 -24.055 1.00 44.56 104 LYS A N 1
ATOM 836 C CA . LYS A 1 104 ? 4.169 -3.593 -25.118 1.00 44.56 104 LYS A CA 1
ATOM 837 C C . LYS A 1 104 ? 5.466 -4.234 -24.615 1.00 44.56 104 LYS A C 1
ATOM 839 O O . LYS A 1 104 ? 6.175 -4.839 -25.408 1.00 44.56 104 LYS A O 1
ATOM 844 N N . VAL A 1 105 ? 5.819 -4.057 -23.341 1.00 46.31 105 VAL A N 1
ATOM 845 C CA . VAL A 1 105 ? 7.054 -4.611 -22.746 1.00 46.31 105 VAL A CA 1
ATOM 846 C C . VAL A 1 105 ? 6.791 -5.944 -22.027 1.00 46.31 105 VAL A C 1
ATOM 848 O O . VAL A 1 105 ? 7.737 -6.639 -21.660 1.00 46.31 105 VAL A O 1
ATOM 851 N N . ILE A 1 106 ? 5.519 -6.298 -21.816 1.00 46.88 106 ILE A N 1
ATOM 852 C CA . ILE A 1 106 ? 5.093 -7.521 -21.119 1.00 46.88 106 ILE A CA 1
ATOM 853 C C . ILE A 1 106 ? 4.734 -8.659 -22.106 1.00 46.88 106 ILE A C 1
ATOM 855 O O . ILE A 1 106 ? 4.657 -9.809 -21.672 1.00 46.88 106 ILE A O 1
ATOM 859 N N . GLU A 1 107 ? 4.574 -8.373 -23.406 1.00 38.28 107 GLU A N 1
ATOM 860 C CA . GLU A 1 107 ? 4.422 -9.382 -24.481 1.00 38.28 107 GLU A CA 1
ATOM 861 C C . GLU A 1 107 ? 5.751 -9.991 -24.959 1.00 38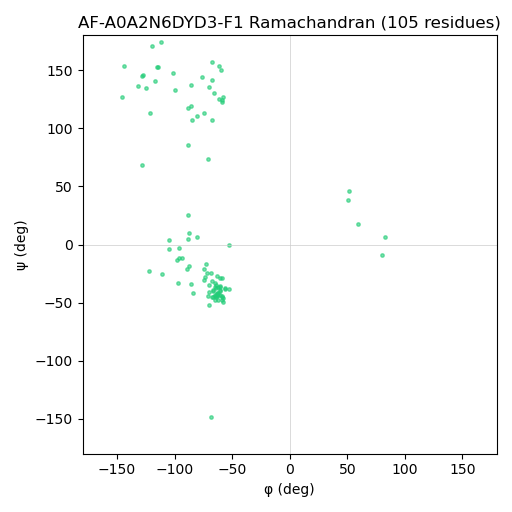.28 107 GLU A C 1
ATOM 863 O O . GLU A 1 107 ? 6.745 -9.245 -25.125 1.00 38.28 107 GLU A O 1
#